Protein AF-A0A354GV92-F1 (afdb_monomer_lite)

Secondary structure (DSSP, 8-state):
-HHHHHHHHHHHHHHHHHHHHHHHHHHHHSPPP--EEEEEEES--TTEEEEEEEEEETTEEEEPPEE-SSSTT-----SSSTT-EE-TTS-S-EEEEEE----SEEEEEEEETTS-EEEEEEEGGGS--BS-BTTTB--EEEEEGGGS-EEEPPHHHHHHTTGGG-PPPP-

Structure (mmCIF, N/CA/C/O backbone):
data_AF-A0A354GV92-F1
#
_entry.id   AF-A0A354GV92-F1
#
loop_
_atom_site.group_PDB
_atom_site.id
_atom_site.type_symbol
_atom_site.label_atom_id
_atom_site.label_alt_id
_atom_site.label_comp_id
_atom_site.label_asym_id
_atom_site.label_entity_id
_atom_site.label_seq_id
_atom_site.pdbx_PDB_ins_code
_atom_site.Cartn_x
_atom_site.Cartn_y
_atom_site.Cartn_z
_atom_site.occupancy
_atom_site.B_iso_or_equiv
_atom_site.auth_seq_id
_atom_site.auth_comp_id
_atom_site.auth_asym_id
_atom_site.auth_atom_id
_atom_site.pdbx_PDB_model_num
ATOM 1 N N . MET A 1 1 ? 36.554 -2.251 -53.324 1.00 79.31 1 MET A N 1
ATOM 2 C CA . MET A 1 1 ? 35.176 -2.609 -52.913 1.00 79.31 1 MET A CA 1
ATOM 3 C C . MET A 1 1 ? 35.117 -3.297 -51.542 1.00 79.31 1 MET A C 1
ATOM 5 O O . MET A 1 1 ? 34.515 -2.740 -50.638 1.00 79.31 1 MET A O 1
ATOM 9 N N . TRP A 1 2 ? 35.814 -4.419 -51.315 1.00 85.06 2 TRP A N 1
ATOM 10 C CA . TRP A 1 2 ? 35.787 -5.162 -50.033 1.00 85.06 2 TRP A CA 1
ATOM 11 C C . TRP A 1 2 ? 36.202 -4.375 -48.774 1.00 85.06 2 TRP A C 1
ATOM 13 O O . TRP A 1 2 ? 35.632 -4.577 -47.706 1.00 85.06 2 TRP A O 1
ATOM 23 N N . ARG A 1 3 ? 37.178 -3.463 -48.880 1.00 88.50 3 ARG A N 1
ATOM 24 C CA . ARG A 1 3 ? 37.611 -2.627 -47.743 1.00 88.50 3 ARG A CA 1
ATOM 25 C C . ARG A 1 3 ? 36.526 -1.646 -47.287 1.00 88.50 3 ARG A C 1
ATOM 27 O O . ARG A 1 3 ? 36.342 -1.473 -46.091 1.00 88.50 3 ARG A O 1
ATOM 34 N N . LEU A 1 4 ? 35.782 -1.065 -48.230 1.00 90.19 4 LEU A N 1
ATOM 35 C CA . LEU A 1 4 ? 34.686 -0.138 -47.930 1.00 90.19 4 LEU A CA 1
ATOM 36 C C . LEU A 1 4 ? 33.513 -0.861 -47.260 1.00 90.19 4 LEU A C 1
ATOM 38 O O . LEU A 1 4 ? 32.967 -0.349 -46.291 1.00 90.19 4 LEU A O 1
ATOM 42 N N . LEU A 1 5 ? 33.196 -2.082 -47.711 1.00 91.19 5 LEU A N 1
ATOM 43 C CA . LEU A 1 5 ? 32.159 -2.910 -47.092 1.00 91.19 5 LEU A CA 1
ATOM 44 C C . LEU A 1 5 ? 32.493 -3.223 -45.623 1.00 91.19 5 LEU A C 1
ATOM 46 O O . LEU A 1 5 ? 31.653 -3.039 -44.753 1.00 91.19 5 LEU A O 1
ATOM 50 N N . ARG A 1 6 ? 33.743 -3.618 -45.330 1.00 92.69 6 ARG A N 1
ATOM 51 C CA . ARG A 1 6 ? 34.189 -3.908 -43.954 1.00 92.69 6 ARG A CA 1
ATOM 52 C C . ARG A 1 6 ? 34.136 -2.681 -43.046 1.00 92.69 6 ARG A C 1
ATOM 54 O O . ARG A 1 6 ? 33.693 -2.802 -41.909 1.00 92.69 6 ARG A O 1
ATOM 61 N N . ILE A 1 7 ? 34.571 -1.519 -43.539 1.00 93.62 7 ILE A N 1
ATOM 62 C CA . ILE A 1 7 ? 34.513 -0.268 -42.769 1.00 93.62 7 ILE A CA 1
ATOM 63 C C . ILE A 1 7 ? 33.056 0.084 -42.456 1.00 93.62 7 ILE A C 1
ATOM 65 O O . ILE A 1 7 ? 32.744 0.352 -41.300 1.00 93.62 7 ILE A O 1
ATOM 69 N N . ALA A 1 8 ? 32.160 0.005 -43.444 1.00 93.06 8 ALA A N 1
ATOM 70 C CA . ALA A 1 8 ? 30.738 0.257 -43.233 1.00 93.06 8 ALA A CA 1
ATOM 71 C C . ALA A 1 8 ? 30.143 -0.689 -42.177 1.00 93.06 8 ALA A C 1
ATOM 73 O O . ALA A 1 8 ? 29.507 -0.222 -41.239 1.00 93.06 8 ALA A O 1
ATOM 74 N N . THR A 1 9 ? 30.423 -1.996 -42.256 1.00 95.00 9 THR A N 1
ATOM 75 C CA . THR A 1 9 ? 29.947 -2.973 -41.262 1.00 95.00 9 THR A CA 1
ATOM 76 C C . THR A 1 9 ? 30.448 -2.662 -39.852 1.00 95.00 9 THR A C 1
ATOM 78 O O . THR A 1 9 ? 29.660 -2.694 -38.910 1.00 95.00 9 THR A O 1
ATOM 81 N N . ILE A 1 10 ? 31.736 -2.337 -39.689 1.00 95.94 10 ILE A N 1
ATOM 82 C CA . ILE A 1 10 ? 32.309 -2.003 -38.376 1.00 95.94 10 ILE A CA 1
ATOM 83 C C . ILE A 1 10 ? 31.640 -0.751 -37.802 1.00 95.94 10 ILE A C 1
ATOM 85 O O . ILE A 1 10 ? 31.245 -0.753 -36.639 1.00 95.94 10 ILE A O 1
ATOM 89 N N . VAL A 1 11 ? 31.464 0.295 -38.614 1.00 95.38 11 VAL A N 1
ATOM 90 C CA . VAL A 1 11 ? 30.805 1.537 -38.186 1.00 95.38 11 VAL A CA 1
ATOM 91 C C . VAL A 1 11 ? 29.355 1.275 -37.772 1.00 95.38 11 VAL A C 1
ATOM 93 O O . VAL A 1 11 ? 28.930 1.757 -36.724 1.00 95.38 11 VAL A O 1
ATOM 96 N N . THR A 1 12 ? 28.609 0.465 -38.528 1.00 96.44 12 THR A N 1
ATOM 97 C CA . THR A 1 12 ? 27.234 0.089 -38.165 1.00 96.44 12 THR A CA 1
ATOM 98 C C . THR A 1 12 ? 27.182 -0.686 -36.848 1.00 96.44 12 THR A C 1
ATOM 100 O O . THR A 1 12 ? 26.364 -0.362 -35.990 1.00 96.44 12 THR A O 1
ATOM 103 N N . LEU A 1 13 ? 28.061 -1.674 -36.651 1.00 97.62 13 LEU A N 1
ATOM 104 C CA . LEU A 1 13 ? 28.104 -2.457 -35.412 1.00 97.62 13 LEU A CA 1
ATOM 105 C C . LEU A 1 13 ? 28.474 -1.596 -34.198 1.00 97.62 13 LEU A C 1
ATOM 107 O O . LEU A 1 13 ? 27.852 -1.735 -33.148 1.00 97.62 13 LEU A O 1
ATOM 111 N N . LEU A 1 14 ? 29.434 -0.676 -34.345 1.00 97.44 14 LEU A N 1
ATOM 112 C CA . LEU A 1 14 ? 29.793 0.276 -33.291 1.00 97.44 14 LEU A CA 1
ATOM 113 C C . LEU A 1 14 ? 28.632 1.219 -32.959 1.00 97.44 14 LEU A C 1
ATOM 115 O O . LEU A 1 14 ? 28.366 1.461 -31.784 1.00 97.44 14 LEU A O 1
ATOM 119 N N . GLY A 1 15 ? 27.909 1.706 -33.972 1.00 97.19 15 GLY A N 1
ATOM 120 C CA . GLY A 1 15 ? 26.716 2.531 -33.775 1.00 97.19 15 GLY A CA 1
ATOM 121 C C . GLY A 1 15 ? 25.606 1.793 -33.021 1.00 97.19 15 GLY A C 1
ATOM 122 O O . GLY A 1 15 ? 25.034 2.341 -32.081 1.00 97.19 15 GLY A O 1
ATOM 123 N N . LEU A 1 16 ? 25.346 0.530 -33.375 1.00 97.25 16 LEU A N 1
ATOM 124 C CA . LEU A 1 16 ? 24.375 -0.315 -32.674 1.00 97.25 16 LEU A CA 1
ATOM 125 C C . LEU A 1 16 ? 24.797 -0.597 -31.228 1.00 97.25 16 LEU A C 1
ATOM 127 O O . LEU A 1 16 ? 23.973 -0.492 -30.323 1.00 97.25 16 LEU A O 1
ATOM 131 N N . ALA A 1 17 ? 26.074 -0.912 -30.999 1.00 97.19 17 ALA A N 1
ATOM 132 C CA . ALA A 1 17 ? 26.604 -1.156 -29.661 1.00 97.19 17 ALA A CA 1
ATOM 133 C C . ALA A 1 17 ? 26.513 0.097 -28.775 1.00 97.19 17 ALA A C 1
ATOM 135 O O . ALA A 1 17 ? 26.066 0.007 -27.633 1.00 97.19 17 ALA A O 1
ATOM 136 N N . ALA A 1 18 ? 26.868 1.270 -29.309 1.00 96.69 18 ALA A N 1
ATOM 137 C CA . ALA A 1 18 ? 26.731 2.541 -28.603 1.00 96.69 18 ALA A CA 1
ATOM 138 C C . ALA A 1 18 ? 25.259 2.862 -28.293 1.00 96.69 18 ALA A C 1
ATOM 140 O O . ALA A 1 18 ? 24.938 3.225 -27.164 1.00 96.69 18 ALA A O 1
ATOM 141 N N . GLY A 1 19 ? 24.353 2.662 -29.258 1.00 96.50 19 GLY A N 1
ATOM 142 C CA . GLY A 1 19 ? 22.914 2.843 -29.052 1.00 96.50 19 GLY A CA 1
ATOM 143 C C . GLY A 1 19 ? 22.350 1.922 -27.965 1.00 96.50 19 GLY A C 1
ATOM 144 O O . GLY A 1 19 ? 21.624 2.380 -27.084 1.00 96.50 19 GLY A O 1
ATOM 145 N N . ALA A 1 20 ? 22.735 0.644 -27.973 1.00 95.94 20 ALA A N 1
ATOM 146 C CA . ALA A 1 20 ? 22.332 -0.318 -26.950 1.00 95.94 20 ALA A CA 1
ATOM 147 C C . ALA A 1 20 ? 22.890 0.038 -25.563 1.00 95.94 20 ALA A C 1
ATOM 149 O O . ALA A 1 20 ? 22.165 -0.049 -24.574 1.00 95.94 20 ALA A O 1
ATOM 150 N N . ALA A 1 21 ? 24.149 0.481 -25.481 1.00 95.19 21 ALA A N 1
ATOM 151 C CA . ALA A 1 21 ? 24.761 0.914 -24.227 1.00 95.19 21 ALA A CA 1
ATOM 152 C C . ALA A 1 21 ? 24.062 2.150 -23.639 1.00 95.19 21 ALA A C 1
ATOM 154 O O . ALA A 1 21 ? 23.797 2.179 -22.440 1.00 95.19 21 ALA A O 1
ATOM 155 N N . VAL A 1 22 ? 23.704 3.137 -24.471 1.00 94.56 22 VAL A N 1
ATOM 156 C CA . VAL A 1 22 ? 22.926 4.311 -24.039 1.00 94.56 22 VAL A CA 1
ATOM 157 C C . VAL A 1 22 ? 21.538 3.896 -23.558 1.00 94.56 22 VAL A C 1
ATOM 159 O O . VAL A 1 22 ? 21.100 4.362 -22.512 1.00 94.56 22 VAL A O 1
ATOM 162 N N . LEU A 1 23 ? 20.857 2.994 -24.269 1.00 88.69 23 LEU A N 1
ATOM 163 C CA . LEU A 1 23 ? 19.546 2.499 -23.849 1.00 88.69 23 LEU A CA 1
ATOM 164 C C . LEU A 1 23 ? 19.622 1.764 -22.503 1.00 88.69 23 LEU A C 1
ATOM 166 O O . LEU A 1 23 ? 18.824 2.043 -21.615 1.00 88.69 23 LEU A O 1
ATOM 170 N N . LEU A 1 24 ? 20.596 0.866 -22.329 1.00 88.12 24 LEU A N 1
ATOM 171 C CA . LEU A 1 24 ? 20.830 0.166 -21.062 1.00 88.12 24 LEU A CA 1
ATOM 172 C C . LEU A 1 24 ? 21.168 1.138 -19.932 1.00 88.12 24 LEU A C 1
ATOM 174 O O . LEU A 1 24 ? 20.644 0.992 -18.832 1.00 88.12 24 LEU A O 1
ATOM 178 N N . PHE A 1 25 ? 22.003 2.143 -20.208 1.00 86.44 25 PHE A N 1
ATOM 179 C CA . PHE A 1 25 ? 22.309 3.203 -19.255 1.00 86.44 25 PHE A CA 1
ATOM 180 C C . PHE A 1 25 ? 21.040 3.950 -18.850 1.00 86.44 25 PHE A C 1
ATOM 182 O O . PHE A 1 25 ? 20.776 4.047 -17.663 1.00 86.44 25 PHE A O 1
ATOM 189 N N . LEU A 1 26 ? 20.204 4.385 -19.798 1.00 80.38 26 LEU A N 1
ATOM 190 C CA . LEU A 1 26 ? 18.933 5.048 -19.493 1.00 80.38 26 LEU A CA 1
ATOM 191 C C . LEU A 1 26 ? 18.003 4.154 -18.665 1.00 80.38 26 LEU A C 1
ATOM 193 O O . LEU A 1 26 ? 17.456 4.621 -17.675 1.00 80.38 26 LEU A O 1
ATOM 197 N N . VAL A 1 27 ? 17.878 2.867 -19.000 1.00 81.06 27 VAL A N 1
ATOM 198 C CA . VAL A 1 27 ? 17.079 1.903 -18.220 1.00 81.06 27 VAL A CA 1
ATOM 199 C C . VAL A 1 27 ? 17.636 1.706 -16.803 1.00 81.06 27 VAL A C 1
ATOM 201 O O . VAL A 1 27 ? 16.863 1.497 -15.873 1.00 81.06 27 VAL A O 1
ATOM 204 N N . TYR A 1 28 ? 18.958 1.774 -16.627 1.00 77.06 28 TYR A N 1
ATOM 205 C CA . TYR A 1 28 ? 19.620 1.574 -15.337 1.00 77.06 28 TYR A CA 1
ATOM 206 C C . TYR A 1 28 ? 19.670 2.846 -14.474 1.00 77.06 28 TYR A C 1
ATOM 208 O O . TYR A 1 28 ? 19.570 2.766 -13.253 1.00 77.06 28 TYR A O 1
ATOM 216 N N . THR A 1 29 ? 19.848 4.020 -15.087 1.00 73.31 29 THR A N 1
ATOM 217 C CA . THR A 1 29 ? 20.046 5.295 -14.382 1.00 73.31 29 THR A CA 1
ATOM 218 C C . THR A 1 29 ? 18.811 6.165 -14.295 1.00 73.31 29 THR A C 1
ATOM 220 O O . THR A 1 29 ? 18.788 7.049 -13.443 1.00 73.31 29 THR A O 1
ATOM 223 N N . CYS A 1 30 ? 17.797 5.971 -15.145 1.00 61.97 30 CYS A N 1
ATOM 224 C CA . CYS A 1 30 ? 16.500 6.558 -14.850 1.00 61.97 30 CYS A CA 1
ATOM 225 C C . CYS A 1 30 ? 15.998 5.853 -13.589 1.00 61.97 30 CYS A C 1
ATOM 227 O O . CYS A 1 30 ? 15.751 4.646 -13.656 1.00 61.97 30 CYS A O 1
ATOM 229 N N . PRO A 1 31 ? 15.881 6.550 -12.439 1.00 57.78 31 PRO A N 1
ATOM 230 C CA . PRO A 1 31 ? 15.230 5.955 -11.289 1.00 57.78 31 PRO A CA 1
ATOM 231 C C . PRO A 1 31 ? 13.858 5.536 -11.790 1.00 57.78 31 PRO A C 1
ATOM 233 O O . PRO A 1 31 ? 13.103 6.389 -12.262 1.00 57.78 31 PRO A O 1
ATOM 236 N N . TYR A 1 32 ? 13.579 4.229 -11.783 1.00 56.78 32 TYR A N 1
ATOM 237 C CA . TYR A 1 32 ? 12.232 3.752 -12.050 1.00 56.78 32 TYR A CA 1
ATOM 238 C C . TYR A 1 32 ? 11.339 4.585 -11.130 1.00 56.78 32 TYR A C 1
ATOM 240 O O . TYR A 1 32 ? 11.571 4.558 -9.913 1.00 56.78 32 TYR A O 1
ATOM 248 N N . PRO A 1 33 ? 10.427 5.416 -11.676 1.00 55.91 33 PRO A N 1
ATOM 249 C CA . PRO A 1 33 ? 9.520 6.161 -10.825 1.00 55.91 33 PRO A CA 1
ATOM 250 C C . PRO A 1 33 ? 8.871 5.149 -9.876 1.00 55.91 33 PRO A C 1
ATOM 252 O O . PRO A 1 33 ? 8.689 3.997 -10.293 1.00 55.91 33 PRO A O 1
ATOM 255 N N . PRO A 1 34 ? 8.603 5.532 -8.609 1.00 60.59 34 PRO A N 1
ATOM 256 C CA . PRO A 1 34 ? 7.980 4.634 -7.648 1.00 60.59 34 PRO A CA 1
ATOM 257 C C . PRO A 1 34 ? 6.854 3.899 -8.355 1.00 60.59 34 PRO A C 1
ATOM 259 O O . PRO A 1 34 ? 6.059 4.530 -9.042 1.00 60.59 34 PRO A O 1
ATOM 262 N N . ASP A 1 35 ? 6.865 2.575 -8.288 1.00 78.69 35 ASP A N 1
ATOM 263 C CA . ASP A 1 35 ? 5.989 1.750 -9.103 1.00 78.69 35 ASP A CA 1
ATOM 264 C C . ASP A 1 35 ? 4.534 2.104 -8.766 1.00 78.69 35 ASP A C 1
ATOM 266 O O . ASP A 1 35 ? 4.042 1.786 -7.687 1.00 78.69 35 ASP A O 1
ATOM 270 N N . HIS A 1 36 ? 3.889 2.904 -9.618 1.00 86.25 36 HIS A N 1
ATOM 271 C CA . HIS A 1 36 ? 2.599 3.497 -9.292 1.00 86.25 36 HIS A CA 1
ATOM 272 C C . HIS A 1 36 ? 1.513 2.470 -9.565 1.00 86.25 36 HIS A C 1
ATOM 274 O O . HIS A 1 36 ? 1.082 2.279 -10.703 1.00 86.25 36 HIS A O 1
ATOM 280 N N . VAL A 1 37 ? 1.070 1.803 -8.509 1.00 89.25 37 VAL A N 1
ATOM 281 C CA . VAL A 1 37 ? 0.062 0.753 -8.607 1.00 89.25 37 VAL A CA 1
ATOM 282 C C . VAL A 1 37 ? -1.307 1.343 -8.320 1.00 89.25 37 VAL A C 1
ATOM 284 O O . VAL A 1 37 ? -1.508 2.009 -7.305 1.00 89.25 37 VAL A O 1
ATOM 287 N N . CYS A 1 38 ? -2.255 1.101 -9.224 1.00 88.69 38 CYS A N 1
ATOM 288 C CA . CYS A 1 38 ? -3.656 1.419 -8.994 1.00 88.69 38 CYS A CA 1
ATOM 289 C C . CYS A 1 38 ? -4.218 0.437 -7.967 1.00 88.69 38 CYS A C 1
ATOM 291 O O . CYS A 1 38 ? -4.168 -0.776 -8.160 1.00 88.69 38 CYS A O 1
ATOM 293 N N . PHE A 1 39 ? -4.754 0.947 -6.872 1.00 88.94 39 PHE A N 1
ATOM 294 C CA . PHE A 1 39 ? -5.336 0.142 -5.817 1.00 88.94 39 PHE A CA 1
ATOM 295 C C . PHE A 1 39 ? -6.841 0.347 -5.800 1.00 88.94 39 PHE A C 1
ATOM 297 O O . PHE A 1 39 ? -7.300 1.484 -5.774 1.00 88.94 39 PHE A O 1
ATOM 304 N N . VAL A 1 40 ? -7.602 -0.744 -5.817 1.00 90.56 40 VAL A N 1
ATOM 305 C CA . VAL A 1 40 ? -9.064 -0.734 -5.754 1.00 90.56 40 VAL A CA 1
ATOM 306 C C . VAL A 1 40 ? -9.485 -1.493 -4.505 1.00 90.56 40 VAL A C 1
ATOM 308 O O . VAL A 1 40 ? -9.284 -2.704 -4.414 1.00 90.56 40 VAL A O 1
ATOM 311 N N . ILE A 1 41 ? -10.064 -0.779 -3.542 1.00 90.88 41 ILE A N 1
ATOM 312 C CA . ILE A 1 41 ? -10.551 -1.353 -2.283 1.00 90.88 41 ILE A CA 1
ATOM 313 C C . ILE A 1 41 ? -12.072 -1.434 -2.338 1.00 90.88 41 ILE A C 1
ATOM 315 O O . ILE A 1 41 ? -12.743 -0.455 -2.660 1.00 90.88 41 ILE A O 1
ATOM 319 N N . THR A 1 42 ? -12.609 -2.605 -2.020 1.00 91.00 42 THR A N 1
ATOM 320 C CA . THR A 1 42 ? -14.047 -2.888 -1.984 1.00 91.00 42 THR A CA 1
ATOM 321 C C . THR A 1 42 ? -14.464 -3.367 -0.598 1.00 91.00 42 THR A C 1
ATOM 323 O O . THR A 1 42 ? -13.635 -3.876 0.163 1.00 91.00 42 THR A O 1
ATOM 326 N N . ASN A 1 43 ? -15.750 -3.191 -0.274 1.00 91.69 43 ASN A N 1
ATOM 327 C CA . ASN A 1 43 ? -16.348 -3.582 1.008 1.00 91.69 43 ASN A CA 1
ATOM 328 C C . ASN A 1 43 ? -15.627 -2.979 2.227 1.00 91.69 43 ASN A C 1
ATOM 330 O O . ASN A 1 43 ? -15.379 -3.655 3.223 1.00 91.69 43 ASN A O 1
ATOM 334 N N . VAL A 1 44 ? -15.258 -1.701 2.121 1.00 90.81 44 VAL A N 1
ATOM 335 C CA . VAL A 1 44 ? -14.734 -0.919 3.246 1.00 90.81 44 VAL A CA 1
ATOM 336 C C . VAL A 1 44 ? -15.833 -0.766 4.308 1.00 90.81 44 VAL A C 1
ATOM 338 O O . VAL A 1 44 ? -16.971 -0.520 3.912 1.00 90.81 44 VAL A O 1
ATOM 341 N N . PRO A 1 45 ? -15.528 -0.891 5.618 1.00 91.75 45 PRO A N 1
ATOM 342 C CA . PRO A 1 45 ? -16.518 -0.688 6.677 1.00 91.75 45 PRO A CA 1
ATOM 343 C C . PRO A 1 45 ? -17.265 0.646 6.546 1.00 91.75 45 PRO A C 1
ATOM 345 O O . PRO A 1 45 ? -16.648 1.672 6.263 1.00 91.75 45 PRO A O 1
ATOM 348 N N . ASP A 1 46 ? -18.577 0.641 6.793 1.00 89.81 46 ASP A N 1
ATOM 349 C CA . ASP A 1 46 ? -19.444 1.818 6.602 1.00 89.81 46 ASP A CA 1
ATOM 350 C C . ASP A 1 46 ? -19.080 3.001 7.518 1.00 89.81 46 ASP A C 1
ATOM 352 O O . ASP A 1 46 ? -19.378 4.157 7.217 1.00 89.81 46 ASP A O 1
ATOM 356 N N . ASP A 1 47 ? -18.422 2.732 8.646 1.00 90.31 47 ASP A N 1
ATOM 357 C CA . ASP A 1 47 ? -17.950 3.743 9.588 1.00 90.31 47 ASP A CA 1
ATOM 358 C C . ASP A 1 47 ? -16.531 4.252 9.277 1.00 90.31 47 ASP A C 1
ATOM 360 O O . ASP A 1 47 ? -16.009 5.097 10.010 1.00 90.31 47 ASP A O 1
ATOM 364 N N . ALA A 1 48 ? -15.895 3.775 8.203 1.00 89.31 48 ALA A N 1
ATOM 365 C CA . ALA A 1 48 ? -14.555 4.183 7.809 1.00 89.31 48 ALA A CA 1
ATOM 366 C C . ALA A 1 48 ? -14.503 5.655 7.374 1.00 89.31 48 ALA A C 1
ATOM 368 O O . ALA A 1 48 ? -15.223 6.107 6.483 1.00 89.31 48 ALA A O 1
ATOM 369 N N . ARG A 1 49 ? -13.575 6.408 7.965 1.00 85.56 49 ARG A N 1
ATOM 370 C CA . ARG A 1 49 ? -13.272 7.800 7.603 1.00 85.56 49 ARG A CA 1
ATOM 371 C C . ARG A 1 49 ? -11.983 7.923 6.812 1.00 85.56 49 ARG A C 1
ATOM 373 O O . ARG A 1 49 ? -11.941 8.628 5.809 1.00 85.56 49 ARG A O 1
ATOM 380 N N . PHE A 1 50 ? -10.944 7.215 7.244 1.00 86.62 50 PHE A N 1
ATOM 381 C CA . PHE A 1 50 ? -9.621 7.292 6.631 1.00 86.62 50 PHE A CA 1
ATOM 382 C C . PHE A 1 50 ? -9.109 5.910 6.259 1.00 86.62 50 PHE A C 1
ATOM 384 O O . PHE A 1 50 ? -9.283 4.962 7.023 1.00 86.62 50 PHE A O 1
ATOM 391 N N . LEU A 1 51 ? -8.428 5.828 5.118 1.00 88.94 51 LEU A N 1
ATOM 392 C CA . LEU A 1 51 ? -7.747 4.630 4.631 1.00 88.94 51 LEU A CA 1
ATOM 393 C C . LEU A 1 51 ? -6.263 4.919 4.415 1.00 88.94 51 LEU A C 1
ATOM 395 O O . LEU A 1 51 ? -5.918 5.928 3.806 1.00 88.94 51 LEU A O 1
ATOM 399 N N . CYS A 1 52 ? -5.390 4.023 4.864 1.00 91.75 52 CYS A N 1
ATOM 400 C CA . CYS A 1 52 ? -3.950 4.059 4.623 1.00 91.75 52 CYS A CA 1
ATOM 401 C C . CYS A 1 52 ? -3.474 2.670 4.182 1.00 91.75 52 CYS A C 1
ATOM 403 O O . CYS A 1 52 ? -3.885 1.666 4.762 1.00 91.75 52 CYS A O 1
ATOM 405 N N . LEU A 1 53 ? -2.619 2.599 3.160 1.00 93.44 53 LEU A N 1
ATOM 406 C CA . LEU A 1 53 ? -1.977 1.343 2.770 1.00 93.44 53 LEU A CA 1
ATOM 407 C C . LEU A 1 53 ? -0.646 1.211 3.489 1.00 93.44 53 LEU A C 1
ATOM 409 O O . LEU A 1 53 ? 0.109 2.174 3.583 1.00 93.44 53 LEU A O 1
ATOM 413 N N . LEU A 1 54 ? -0.360 0.011 3.973 1.00 95.81 54 LEU A N 1
ATOM 414 C CA . LEU A 1 54 ? 0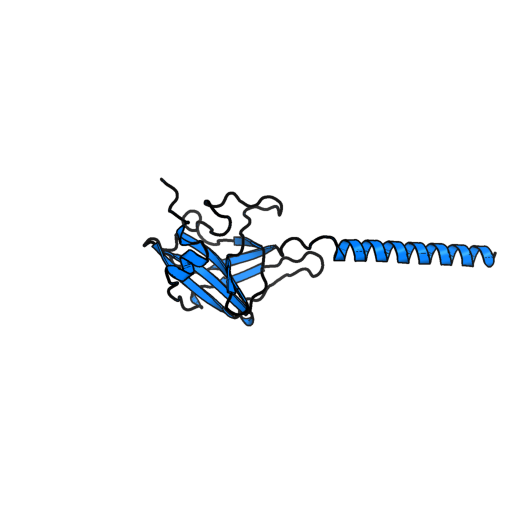.853 -0.323 4.696 1.00 95.81 54 LEU A CA 1
ATOM 415 C C . LEU A 1 54 ? 1.599 -1.439 3.960 1.00 95.81 54 LEU A C 1
ATOM 417 O O . LEU A 1 54 ? 0.992 -2.434 3.560 1.00 95.81 54 LEU A O 1
ATOM 421 N N . SER A 1 55 ? 2.915 -1.311 3.832 1.00 96.69 55 SER A N 1
ATOM 422 C CA . SER A 1 55 ? 3.821 -2.441 3.612 1.00 96.69 55 SER A CA 1
ATOM 423 C C . SER A 1 55 ? 4.385 -2.881 4.958 1.00 96.69 55 SER A C 1
ATOM 425 O O . SER A 1 55 ? 4.650 -2.057 5.831 1.00 96.69 55 SER A O 1
ATOM 427 N N . ASP A 1 56 ? 4.582 -4.181 5.142 1.00 97.44 56 ASP A N 1
ATOM 428 C CA . ASP A 1 56 ? 5.407 -4.711 6.224 1.00 97.44 56 ASP A CA 1
ATOM 429 C C . ASP A 1 56 ? 6.471 -5.620 5.613 1.00 97.44 56 ASP A C 1
ATOM 431 O O . ASP A 1 56 ? 6.150 -6.607 4.946 1.00 97.44 56 ASP A O 1
ATOM 435 N N . SER A 1 57 ? 7.737 -5.260 5.811 1.00 97.06 57 SER A N 1
ATOM 436 C CA . SER A 1 57 ? 8.882 -6.079 5.427 1.00 97.06 57 SER A CA 1
ATOM 437 C C . SER A 1 57 ? 9.736 -6.343 6.656 1.00 97.06 57 SER A C 1
ATOM 439 O O . SER A 1 57 ? 10.238 -5.410 7.288 1.00 97.06 57 SER A O 1
ATOM 441 N N . GLN A 1 58 ? 9.894 -7.618 7.009 1.00 96.12 58 GLN A N 1
ATOM 442 C CA . GLN A 1 58 ? 10.695 -8.068 8.149 1.00 96.12 58 GLN A CA 1
ATOM 443 C C . GLN A 1 58 ? 10.288 -7.400 9.479 1.00 96.12 58 GLN A C 1
ATOM 445 O O . GLN A 1 58 ? 11.135 -7.069 10.310 1.00 96.12 58 GLN A O 1
ATOM 450 N N . GLY A 1 59 ? 8.986 -7.159 9.673 1.00 95.44 59 GLY A N 1
ATOM 451 C CA . GLY A 1 59 ? 8.430 -6.513 10.865 1.00 95.44 59 GLY A CA 1
ATOM 452 C C . GLY A 1 59 ? 8.544 -4.986 10.869 1.00 95.44 59 GLY A C 1
ATOM 453 O O . GLY A 1 59 ? 8.198 -4.347 11.864 1.00 95.44 59 GLY A O 1
ATOM 454 N N . ARG A 1 60 ? 9.045 -4.375 9.788 1.00 95.56 60 ARG A N 1
ATOM 455 C CA . ARG A 1 60 ? 9.093 -2.920 9.619 1.00 95.56 60 ARG A CA 1
ATOM 456 C C . ARG A 1 60 ? 7.905 -2.471 8.785 1.00 95.56 60 ARG A C 1
ATOM 458 O O . ARG A 1 60 ? 7.923 -2.572 7.560 1.00 95.56 60 ARG A O 1
ATOM 465 N N . MET A 1 61 ? 6.908 -1.920 9.469 1.00 95.44 61 MET A N 1
ATOM 466 C CA . MET A 1 61 ? 5.728 -1.345 8.834 1.00 95.44 61 MET A CA 1
ATOM 467 C C . MET A 1 61 ? 6.023 0.050 8.273 1.00 95.44 61 MET A C 1
ATOM 469 O O . MET A 1 61 ? 6.646 0.875 8.948 1.00 95.44 61 MET A O 1
ATOM 473 N N . ARG A 1 62 ? 5.551 0.331 7.057 1.00 94.31 62 ARG A N 1
ATOM 474 C CA . ARG A 1 62 ? 5.667 1.640 6.404 1.00 94.31 62 ARG A CA 1
ATOM 475 C C . ARG A 1 62 ? 4.358 2.021 5.716 1.00 94.31 62 ARG A C 1
ATOM 477 O O . ARG A 1 62 ? 3.767 1.177 5.045 1.00 94.31 62 ARG A O 1
ATOM 484 N N . PRO A 1 63 ? 3.893 3.272 5.859 1.00 93.31 63 PRO A N 1
ATOM 485 C CA . PRO A 1 63 ? 2.757 3.753 5.094 1.00 93.31 63 PRO A CA 1
ATOM 486 C C . PRO A 1 63 ? 3.163 4.030 3.642 1.00 93.31 63 PRO A C 1
ATOM 488 O O . PRO A 1 63 ? 4.182 4.669 3.385 1.00 93.31 63 PRO A O 1
ATOM 491 N N . MET A 1 64 ? 2.348 3.580 2.693 1.00 90.88 64 MET A N 1
ATOM 492 C CA . MET A 1 64 ? 2.545 3.841 1.270 1.00 90.88 64 MET A CA 1
ATOM 493 C C . MET A 1 64 ? 1.940 5.185 0.878 1.00 90.88 64 MET A C 1
ATOM 495 O O . MET A 1 64 ? 0.842 5.556 1.304 1.00 90.88 64 MET A O 1
ATOM 499 N N . GLN A 1 65 ? 2.664 5.922 0.042 1.00 86.31 65 GLN A N 1
ATOM 500 C CA . GLN A 1 65 ? 2.257 7.244 -0.412 1.00 86.31 65 GLN A CA 1
ATOM 501 C C . GLN A 1 65 ? 1.186 7.158 -1.507 1.00 86.31 65 GLN A C 1
ATOM 503 O O . GLN A 1 65 ? 1.383 6.467 -2.505 1.00 86.31 65 GLN A O 1
ATOM 508 N N . TRP A 1 66 ? 0.100 7.920 -1.358 1.00 83.06 66 TRP A N 1
ATOM 509 C CA . TRP A 1 66 ? -0.973 8.035 -2.348 1.00 83.06 66 TRP A CA 1
ATOM 510 C C . TRP A 1 66 ? -0.743 9.184 -3.339 1.00 83.06 66 TRP A C 1
ATOM 512 O O . TRP A 1 66 ? -0.196 10.241 -3.012 1.00 83.06 66 TRP A O 1
ATOM 522 N N . TYR A 1 67 ? -1.255 8.994 -4.550 1.00 76.19 67 TYR A N 1
ATOM 523 C CA . TYR A 1 67 ? -1.295 9.954 -5.645 1.00 76.19 67 TYR A CA 1
ATOM 524 C C . TYR A 1 67 ? -2.740 10.026 -6.165 1.00 76.19 67 TYR A C 1
ATOM 526 O O . TYR A 1 67 ? -3.328 9.012 -6.543 1.00 76.19 67 TYR A O 1
ATOM 534 N N . VAL A 1 68 ? -3.326 11.228 -6.164 1.00 64.19 68 VAL A N 1
ATOM 535 C CA . VAL A 1 68 ? -4.683 11.499 -6.679 1.00 64.19 68 VAL A CA 1
ATOM 536 C C . VAL A 1 68 ? -4.557 12.256 -8.000 1.00 64.19 68 VAL A C 1
ATOM 538 O O . VAL A 1 68 ? -3.944 13.324 -8.037 1.00 64.19 68 VAL A O 1
ATOM 541 N N . GLY A 1 69 ? -5.153 11.715 -9.065 1.00 58.97 69 GLY A N 1
ATOM 542 C CA . GLY A 1 69 ? -5.224 12.330 -10.395 1.00 58.97 69 GLY A CA 1
ATOM 543 C C . GLY A 1 69 ? -4.769 11.410 -11.534 1.00 58.97 69 GLY A C 1
ATOM 544 O O . GLY A 1 69 ? -4.058 10.435 -11.314 1.00 58.97 69 GLY A O 1
ATOM 545 N N . GLU A 1 70 ? -5.167 11.750 -12.765 1.00 51.06 70 GLU A N 1
ATOM 546 C CA . GLU A 1 70 ? -4.854 11.012 -14.008 1.00 51.06 70 GLU A CA 1
ATOM 547 C C . GLU A 1 70 ? -3.390 11.140 -14.470 1.00 51.06 70 GLU A C 1
ATOM 549 O O . GLU A 1 70 ? -2.984 10.510 -15.444 1.00 51.06 70 GLU A O 1
ATOM 554 N N . MET A 1 71 ? -2.568 11.947 -13.792 1.00 47.91 71 MET A N 1
ATOM 555 C CA . MET A 1 71 ? -1.182 12.178 -14.192 1.00 47.91 71 MET A CA 1
ATOM 556 C C . MET A 1 71 ? -0.211 12.057 -13.020 1.00 47.91 71 MET A C 1
ATOM 558 O O . MET A 1 71 ? -0.257 12.825 -12.060 1.00 47.91 71 MET A O 1
ATOM 562 N N . LEU A 1 72 ? 0.721 11.123 -13.209 1.00 54.44 72 LEU A N 1
ATOM 563 C CA . LEU A 1 72 ? 1.928 10.726 -12.469 1.00 54.44 72 LEU A CA 1
ATOM 564 C C . LEU A 1 72 ? 2.873 11.853 -11.968 1.00 54.44 72 LEU A C 1
ATOM 566 O O . LEU A 1 72 ? 4.048 11.592 -11.740 1.00 54.44 72 LEU A O 1
ATOM 570 N N . GLN A 1 73 ? 2.445 13.112 -11.827 1.00 48.38 73 GLN A N 1
ATOM 571 C CA . GLN A 1 73 ? 3.374 14.239 -11.633 1.00 48.38 73 GLN A CA 1
ATOM 572 C C . GLN A 1 73 ? 3.092 15.169 -10.453 1.00 48.38 73 GLN A C 1
ATOM 574 O O . GLN A 1 73 ? 3.940 16.009 -10.154 1.00 48.38 73 GLN A O 1
ATOM 579 N N . LYS A 1 74 ? 1.962 15.057 -9.744 1.00 47.06 74 LYS A N 1
ATOM 580 C CA . LYS A 1 74 ? 1.747 15.872 -8.538 1.00 47.06 74 LYS A CA 1
ATOM 581 C C . LYS A 1 74 ? 1.299 15.002 -7.369 1.00 47.06 74 LYS A C 1
ATOM 583 O O . LYS A 1 74 ? 0.237 14.393 -7.472 1.00 47.06 74 LYS A O 1
ATOM 588 N N . PRO A 1 75 ? 2.071 14.939 -6.262 1.00 50.53 75 PRO A N 1
ATOM 589 C CA . PRO A 1 75 ? 1.560 14.353 -5.036 1.00 50.53 75 PRO A CA 1
ATOM 590 C C . PRO A 1 75 ? 0.292 15.119 -4.694 1.00 50.53 75 PRO A C 1
ATOM 592 O O . PRO A 1 75 ? 0.272 16.355 -4.676 1.00 50.53 75 PRO A O 1
ATOM 595 N N . ALA A 1 76 ? -0.794 14.385 -4.532 1.00 45.25 76 ALA A N 1
ATOM 596 C CA . ALA A 1 76 ? -2.052 15.019 -4.245 1.00 45.25 76 ALA A CA 1
ATOM 597 C C . ALA A 1 76 ? -1.948 15.775 -2.923 1.00 45.25 76 ALA A C 1
ATOM 599 O O . ALA A 1 76 ? -1.331 15.306 -1.964 1.00 45.25 76 ALA A O 1
ATOM 600 N N . LYS A 1 77 ? -2.570 16.954 -2.875 1.00 41.31 77 LYS A N 1
ATOM 601 C CA . LYS A 1 77 ? -2.877 17.636 -1.616 1.00 41.31 77 LYS A CA 1
ATOM 602 C C . LYS A 1 77 ? -4.010 16.868 -0.931 1.00 41.31 77 LYS A C 1
ATOM 604 O O . LYS A 1 77 ? -5.135 17.344 -0.853 1.00 41.31 77 LYS A O 1
ATOM 609 N N . VAL A 1 78 ? -3.719 15.635 -0.539 1.00 45.53 78 VAL A N 1
ATOM 610 C CA . VAL A 1 78 ? -4.545 14.842 0.369 1.00 45.53 78 VAL A CA 1
ATOM 611 C C . VAL A 1 78 ? -4.300 15.400 1.780 1.00 45.53 78 VAL A C 1
ATOM 613 O O . VAL A 1 78 ? -3.287 16.075 1.979 1.00 45.53 78 VAL A O 1
ATOM 616 N N . ALA A 1 79 ? -5.239 15.218 2.717 1.00 44.53 79 ALA A N 1
ATOM 617 C CA . ALA A 1 79 ? -5.176 15.641 4.132 1.00 44.53 79 ALA A CA 1
ATOM 618 C C . ALA A 1 79 ? -3.742 15.586 4.716 1.00 44.53 79 ALA A C 1
ATOM 620 O O . ALA A 1 79 ? -2.992 14.750 4.241 1.00 44.53 79 ALA A O 1
ATOM 621 N N . PRO A 1 80 ? -3.346 16.405 5.722 1.00 46.06 80 PRO A N 1
ATOM 622 C CA . PRO A 1 80 ? -2.005 17.007 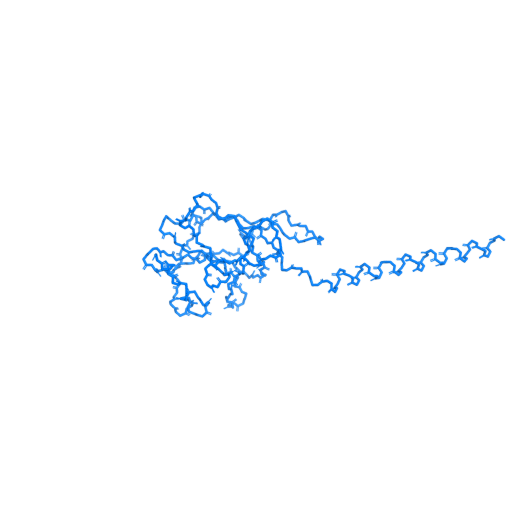5.919 1.00 46.06 80 PRO A CA 1
ATOM 623 C C . PRO A 1 80 ? -0.724 16.148 5.803 1.00 46.06 80 PRO A C 1
ATOM 625 O O . PRO A 1 80 ? 0.370 16.701 5.915 1.00 46.06 80 PRO A O 1
ATOM 628 N N . LYS A 1 81 ? -0.799 14.839 5.549 1.00 52.22 81 LYS A N 1
ATOM 629 C CA . LYS A 1 81 ? 0.299 13.972 5.118 1.00 52.22 81 LYS A CA 1
ATOM 630 C C . LYS A 1 81 ? -0.142 12.988 4.009 1.00 52.22 81 LYS A C 1
ATOM 632 O O . LYS A 1 81 ? -1.245 12.455 4.065 1.00 52.22 81 LYS A O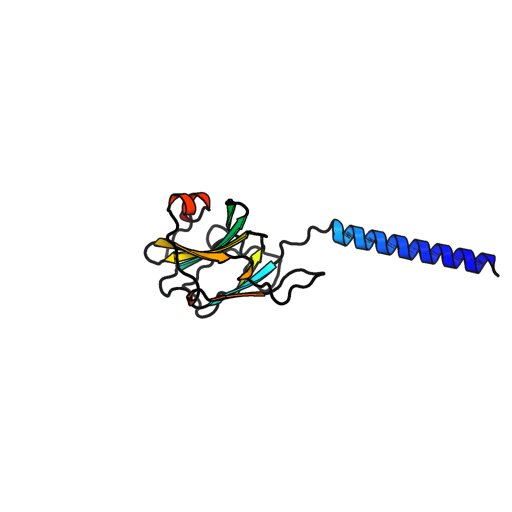 1
ATOM 637 N N . PRO A 1 82 ? 0.734 12.668 3.039 1.00 55.59 82 PRO A N 1
ATOM 638 C CA . PRO A 1 82 ? 0.404 12.049 1.744 1.00 55.59 82 PRO A CA 1
ATOM 639 C C . PRO A 1 82 ? 0.021 10.549 1.786 1.00 55.59 82 PRO A C 1
ATOM 641 O O . PRO A 1 82 ? 0.164 9.846 0.789 1.00 55.59 82 PRO A O 1
ATOM 644 N N . TYR A 1 83 ? -0.451 10.043 2.928 1.00 55.50 83 TYR A N 1
ATOM 645 C CA . TYR A 1 83 ? -0.611 8.610 3.211 1.00 55.50 83 TYR A CA 1
ATOM 646 C C . TYR A 1 83 ? -2.059 8.177 3.492 1.00 55.50 83 TYR A C 1
ATOM 648 O O . TYR A 1 83 ? -2.312 6.982 3.617 1.00 55.50 83 TYR A O 1
ATOM 656 N N . SER A 1 84 ? -3.010 9.113 3.601 1.00 53.81 84 SER A N 1
ATOM 657 C CA . SER A 1 84 ? -4.399 8.796 3.962 1.00 53.81 84 SER A CA 1
ATOM 658 C C . SER A 1 84 ? -5.417 9.314 2.955 1.00 53.81 84 SER A C 1
ATOM 660 O O . SER A 1 84 ? -5.409 10.505 2.660 1.00 53.81 84 SER A O 1
ATOM 662 N N . PHE A 1 85 ? -6.329 8.458 2.500 1.00 60.38 85 PHE A N 1
ATOM 663 C CA . PHE A 1 85 ? -7.462 8.817 1.646 1.00 60.38 85 PHE A CA 1
ATOM 664 C C . PHE A 1 85 ? -8.725 9.033 2.498 1.00 60.38 85 PHE A C 1
ATOM 666 O O . PHE A 1 85 ? -9.058 8.175 3.319 1.00 60.38 85 PHE A O 1
ATOM 673 N N . ASP A 1 86 ? -9.407 10.170 2.322 1.00 61.84 86 ASP A N 1
ATOM 674 C CA . ASP A 1 86 ? -10.714 10.441 2.943 1.00 61.84 86 ASP A CA 1
ATOM 675 C C . ASP A 1 86 ? -11.800 9.699 2.155 1.00 61.84 86 ASP A C 1
ATOM 677 O O . ASP A 1 86 ? -12.099 10.040 1.008 1.00 61.84 86 ASP A O 1
ATOM 681 N N . TYR A 1 87 ? -12.347 8.646 2.760 1.00 59.62 87 TYR A N 1
ATOM 682 C CA . TYR A 1 87 ? -13.335 7.770 2.130 1.00 59.62 87 TYR A CA 1
ATOM 683 C C . TYR A 1 87 ? -14.759 8.346 2.212 1.00 59.62 87 TYR A C 1
ATOM 685 O O . TYR A 1 87 ? -15.615 8.018 1.395 1.00 59.62 87 TYR A O 1
ATOM 693 N N . GLY A 1 88 ? -15.022 9.255 3.156 1.00 53.41 88 GLY A N 1
ATOM 694 C CA . GLY A 1 88 ? -16.375 9.655 3.547 1.00 53.41 88 GLY A CA 1
ATOM 695 C C . GLY A 1 88 ? -17.101 10.610 2.597 1.00 53.41 88 GLY A C 1
ATOM 696 O O . GLY A 1 88 ? -18.172 11.093 2.966 1.00 53.41 88 GLY A O 1
ATOM 697 N N . ARG A 1 89 ? -16.540 10.938 1.422 1.00 55.34 89 ARG A N 1
ATOM 698 C CA . ARG A 1 89 ? -17.108 11.966 0.529 1.00 55.34 89 ARG A CA 1
ATOM 699 C C . ARG A 1 89 ? -17.547 11.480 -0.857 1.00 55.34 89 ARG A C 1
ATOM 701 O O . ARG A 1 89 ? -18.336 12.188 -1.465 1.00 55.34 89 ARG A O 1
ATOM 708 N N . ASN A 1 90 ? -17.100 10.323 -1.359 1.00 48.38 90 ASN A N 1
ATOM 709 C CA . ASN A 1 90 ? -17.501 9.819 -2.685 1.00 48.38 90 ASN A CA 1
ATOM 710 C C . ASN A 1 90 ? -17.580 8.284 -2.687 1.00 48.38 90 ASN A C 1
ATOM 712 O O . ASN A 1 90 ? -16.564 7.600 -2.580 1.00 48.38 90 ASN A O 1
ATOM 716 N N . GLU A 1 91 ? -18.797 7.759 -2.794 1.00 48.78 91 GLU A N 1
ATOM 717 C CA . GLU A 1 91 ? -19.115 6.342 -2.642 1.00 48.78 91 GLU A CA 1
ATOM 718 C C . GLU A 1 91 ? -18.637 5.471 -3.827 1.00 48.78 91 GLU A C 1
ATOM 720 O O . GLU A 1 91 ? -18.736 5.847 -4.995 1.00 48.78 91 GLU A O 1
ATOM 725 N N . HIS A 1 92 ? -18.185 4.261 -3.471 1.00 47.06 92 HIS A N 1
ATOM 726 C CA . HIS A 1 92 ? -18.177 2.999 -4.237 1.00 47.06 92 HIS A CA 1
ATOM 727 C C . HIS A 1 92 ? -16.906 2.472 -4.913 1.00 47.06 92 HIS A C 1
ATOM 729 O O . HIS A 1 92 ? -16.887 1.292 -5.256 1.00 47.06 92 HIS A O 1
ATOM 735 N N . ALA A 1 93 ? -15.810 3.222 -4.988 1.00 51.41 93 ALA A N 1
ATOM 736 C CA . ALA A 1 93 ? -14.477 2.635 -5.167 1.00 51.41 93 ALA A CA 1
ATOM 737 C C . ALA A 1 93 ? -13.412 3.699 -4.911 1.00 51.41 93 ALA A C 1
ATOM 739 O O . ALA A 1 93 ? -13.263 4.636 -5.695 1.00 51.41 93 ALA A O 1
ATOM 740 N N . SER A 1 94 ? -12.623 3.543 -3.850 1.00 61.09 94 SER A N 1
ATOM 741 C CA . SER A 1 94 ? -11.397 4.320 -3.669 1.00 61.09 94 SER A CA 1
ATOM 742 C C . SER A 1 94 ? -10.316 3.744 -4.584 1.00 61.09 94 SER A C 1
ATOM 744 O O . SER A 1 94 ? -9.417 3.031 -4.147 1.00 61.09 94 SER A O 1
ATOM 746 N N . ALA A 1 95 ? -10.451 4.009 -5.886 1.00 69.81 95 ALA A N 1
ATOM 747 C CA . ALA A 1 95 ? -9.376 3.807 -6.842 1.00 69.81 95 ALA A CA 1
ATOM 748 C C . ALA A 1 95 ? -8.362 4.944 -6.677 1.00 69.81 95 ALA A C 1
ATOM 750 O O . ALA A 1 95 ? -8.700 6.119 -6.826 1.00 69.81 95 ALA A O 1
ATOM 751 N N . GLY A 1 96 ? -7.118 4.607 -6.360 1.00 80.06 96 GLY A N 1
ATOM 752 C CA . GLY A 1 96 ? -6.036 5.582 -6.282 1.00 80.06 96 GLY A CA 1
ATOM 753 C C . GLY A 1 96 ? -4.702 4.945 -6.615 1.00 80.06 96 GLY A C 1
ATOM 754 O O . GLY A 1 96 ? -4.548 3.729 -6.538 1.00 80.06 96 GLY A O 1
ATOM 755 N N . PHE A 1 97 ? -3.737 5.764 -7.012 1.00 85.25 97 PHE A N 1
ATOM 756 C CA . PHE A 1 97 ? -2.392 5.278 -7.281 1.00 85.25 97 PHE A CA 1
ATOM 757 C C . PHE A 1 97 ? -1.564 5.369 -6.010 1.00 85.25 97 PHE A C 1
ATOM 759 O O . PHE A 1 97 ? -1.601 6.386 -5.320 1.00 85.25 97 PHE A O 1
ATOM 766 N N . VAL A 1 98 ? -0.787 4.335 -5.716 1.00 87.44 98 VAL A N 1
ATOM 767 C CA . VAL A 1 98 ? 0.157 4.337 -4.597 1.00 87.44 98 VAL A CA 1
ATOM 768 C C . VAL A 1 98 ? 1.571 4.072 -5.081 1.00 87.44 98 VAL A C 1
ATOM 770 O O . VAL A 1 98 ? 1.763 3.322 -6.034 1.00 87.44 98 VAL A O 1
ATOM 773 N N . ALA A 1 99 ? 2.561 4.695 -4.438 1.00 88.62 99 ALA A N 1
ATOM 774 C CA . ALA A 1 99 ? 3.955 4.293 -4.598 1.00 88.62 99 ALA A CA 1
ATOM 775 C C . ALA A 1 99 ? 4.107 2.904 -3.981 1.00 88.62 99 ALA A C 1
ATOM 777 O O . ALA A 1 99 ? 4.115 2.759 -2.757 1.00 88.62 99 ALA A O 1
ATOM 778 N N . TRP A 1 100 ? 4.161 1.889 -4.835 1.00 91.19 100 TRP A N 1
ATOM 779 C CA . TRP A 1 100 ? 4.195 0.508 -4.402 1.00 91.19 100 TRP A CA 1
ATOM 780 C C . TRP A 1 100 ? 5.536 0.175 -3.760 1.00 91.19 100 TRP A C 1
ATOM 782 O O . TRP A 1 100 ? 6.600 0.379 -4.348 1.00 91.19 100 TRP A O 1
ATOM 792 N N . GLU A 1 101 ? 5.470 -0.379 -2.553 1.00 91.56 101 GLU A N 1
ATOM 793 C CA . GLU A 1 101 ? 6.629 -0.914 -1.852 1.00 91.56 101 GLU A CA 1
ATOM 794 C C . GLU A 1 101 ? 6.570 -2.442 -1.814 1.00 91.56 101 GLU A C 1
ATOM 796 O O . GLU A 1 101 ? 5.511 -3.049 -1.655 1.00 91.56 101 GLU A O 1
ATOM 801 N N . ILE A 1 102 ? 7.729 -3.087 -1.933 1.00 91.62 102 ILE A N 1
ATOM 802 C CA . ILE A 1 102 ? 7.838 -4.538 -1.764 1.00 91.62 102 ILE A CA 1
ATOM 803 C C . ILE A 1 102 ? 7.763 -4.859 -0.266 1.00 91.62 102 ILE A C 1
ATOM 805 O O . ILE A 1 102 ? 8.479 -4.256 0.533 1.00 91.62 102 ILE A O 1
ATOM 809 N N . GLY A 1 103 ? 6.911 -5.813 0.110 1.00 95.12 103 GLY A N 1
ATOM 810 C CA . GLY A 1 103 ? 6.735 -6.264 1.489 1.00 95.12 103 GLY A CA 1
ATOM 811 C C . GLY A 1 103 ? 6.359 -7.742 1.570 1.00 95.12 103 GLY A C 1
ATOM 812 O O . GLY A 1 103 ? 5.933 -8.339 0.583 1.00 95.12 103 GLY A O 1
ATOM 813 N N . ASP A 1 104 ? 6.514 -8.327 2.757 1.00 97.31 104 ASP A N 1
ATOM 814 C CA . ASP A 1 104 ? 6.135 -9.718 3.047 1.00 97.31 104 ASP A CA 1
ATOM 815 C C . ASP A 1 104 ? 4.609 -9.852 3.215 1.00 97.31 104 ASP A C 1
ATOM 817 O O . ASP A 1 104 ? 4.003 -10.892 2.929 1.00 97.31 104 ASP A O 1
ATOM 821 N N . ARG A 1 105 ? 3.971 -8.769 3.668 1.00 97.56 105 ARG A N 1
ATOM 822 C CA . ARG A 1 105 ? 2.519 -8.614 3.761 1.00 97.56 105 ARG A CA 1
ATOM 823 C C . ARG A 1 105 ? 2.119 -7.154 3.581 1.00 97.56 105 ARG A C 1
ATOM 825 O O . ARG A 1 105 ? 2.928 -6.241 3.750 1.00 97.56 105 ARG A O 1
ATOM 832 N N . TYR A 1 106 ? 0.846 -6.958 3.282 1.00 97.38 106 TYR A N 1
ATOM 833 C CA . TYR A 1 106 ? 0.253 -5.660 3.004 1.00 97.38 106 TYR A CA 1
ATOM 834 C C . TYR A 1 106 ? -0.938 -5.421 3.919 1.00 97.38 106 TYR A C 1
ATOM 836 O O . TYR A 1 106 ? -1.707 -6.339 4.195 1.00 97.38 106 TYR A O 1
ATOM 844 N N . GLY A 1 107 ? -1.064 -4.202 4.424 1.00 96.81 107 GLY A N 1
ATOM 845 C CA . GLY A 1 107 ? -2.119 -3.812 5.346 1.00 96.81 107 GLY A CA 1
ATOM 846 C C . GLY A 1 107 ? -2.987 -2.722 4.747 1.00 96.81 107 GLY A C 1
ATOM 847 O O . GLY A 1 107 ? -2.472 -1.781 4.150 1.00 96.81 107 GLY A O 1
ATOM 848 N N . VAL A 1 108 ? -4.297 -2.808 4.950 1.00 95.69 108 VAL A N 1
ATOM 849 C CA . VAL A 1 108 ? -5.186 -1.650 4.807 1.00 95.69 108 VAL A CA 1
ATOM 850 C C . VAL A 1 108 ? -5.539 -1.183 6.211 1.00 95.69 108 VAL A C 1
ATOM 852 O O . VAL A 1 108 ? -6.260 -1.874 6.924 1.00 95.69 108 VAL A O 1
ATOM 855 N N . ALA A 1 109 ? -4.986 -0.054 6.643 1.00 95.50 109 ALA A N 1
ATOM 856 C CA . ALA A 1 109 ? -5.334 0.575 7.909 1.00 95.50 109 ALA A CA 1
ATOM 857 C C . ALA A 1 109 ? -6.539 1.498 7.715 1.00 95.50 109 ALA A C 1
ATOM 859 O O . ALA A 1 109 ? -6.536 2.365 6.842 1.00 95.50 109 ALA A O 1
ATOM 860 N N . VAL A 1 110 ? -7.558 1.315 8.547 1.00 93.56 110 VAL A N 1
ATOM 861 C CA . VAL A 1 110 ? -8.831 2.027 8.493 1.00 93.56 110 VAL A CA 1
ATOM 862 C C . VAL A 1 110 ? -9.062 2.731 9.822 1.00 93.56 110 VAL A C 1
ATOM 864 O O . VAL A 1 110 ? -8.982 2.098 10.876 1.00 93.56 110 VAL A O 1
ATOM 867 N N .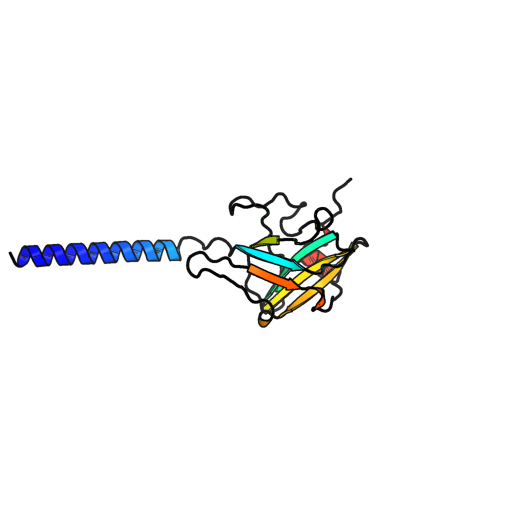 LYS A 1 111 ? -9.354 4.034 9.786 1.00 92.38 111 LYS A N 1
ATOM 868 C CA . LYS A 1 111 ? -9.822 4.780 10.962 1.00 92.38 111 LYS A CA 1
ATOM 869 C C . LYS A 1 111 ? -11.336 4.875 10.907 1.00 92.38 111 LYS A C 1
ATOM 871 O O . LYS A 1 111 ? -11.874 5.465 9.970 1.00 92.38 111 LYS A O 1
ATOM 876 N N . SER A 1 112 ? -11.998 4.316 11.906 1.00 91.94 112 SER A N 1
ATOM 877 C CA . SER A 1 112 ? -13.444 4.449 12.104 1.00 91.94 112 SER A CA 1
ATOM 878 C C . SER A 1 112 ? -13.840 5.877 12.502 1.00 91.94 112 SER A C 1
ATOM 880 O O . SER A 1 112 ? -13.008 6.681 12.934 1.00 91.94 112 SER A O 1
ATOM 882 N N . ALA A 1 113 ? -15.132 6.189 12.413 1.00 88.94 113 ALA A N 1
ATOM 883 C CA . ALA A 1 113 ? -15.711 7.451 12.871 1.00 88.94 113 ALA A CA 1
ATOM 884 C C . ALA A 1 113 ? -15.601 7.658 14.393 1.00 88.94 113 ALA A C 1
ATOM 886 O O . ALA A 1 113 ? -15.617 8.796 14.851 1.00 88.94 113 ALA A O 1
ATOM 887 N N . SER A 1 114 ? -15.449 6.587 15.180 1.00 92.44 114 SER A N 1
ATOM 888 C CA . SER A 1 114 ? -15.140 6.681 16.616 1.00 92.44 114 SER A CA 1
ATOM 889 C C . SER A 1 114 ? -13.671 7.034 16.890 1.00 92.44 114 SER A C 1
ATOM 891 O O . SER A 1 114 ? -13.292 7.266 18.035 1.00 92.44 114 SER A O 1
ATOM 893 N N . GLY A 1 115 ? -12.835 7.072 15.848 1.00 90.44 115 GLY A N 1
ATOM 894 C CA . GLY A 1 115 ? -11.410 7.369 15.931 1.00 90.44 115 GLY A CA 1
ATOM 895 C C . GLY A 1 115 ? -10.518 6.147 16.152 1.00 90.44 115 GLY A C 1
ATOM 896 O O . GLY A 1 115 ? -9.298 6.301 16.156 1.00 90.44 115 GLY A O 1
ATOM 897 N N . THR A 1 116 ? -11.085 4.945 16.288 1.00 94.31 116 THR A N 1
ATOM 898 C CA . THR A 1 116 ? -10.319 3.705 16.472 1.00 94.31 116 THR A CA 1
ATOM 899 C C . THR A 1 116 ? -9.705 3.232 15.156 1.00 94.31 116 THR A C 1
ATOM 901 O O . THR A 1 116 ? -10.393 3.172 14.132 1.00 94.31 116 THR A O 1
ATOM 904 N N . TRP A 1 117 ? -8.424 2.855 15.198 1.00 95.06 117 TRP A N 1
ATOM 905 C CA . TRP A 1 117 ? -7.718 2.253 14.071 1.00 95.06 117 TRP A CA 1
ATOM 906 C C . TRP A 1 117 ? -7.837 0.730 14.064 1.00 95.06 117 TRP A C 1
ATOM 908 O O . TRP A 1 117 ? -7.632 0.052 15.073 1.00 95.06 117 TRP A O 1
ATOM 918 N N . GLN A 1 118 ? -8.104 0.191 12.884 1.00 97.38 118 GLN A N 1
ATOM 919 C CA . GLN A 1 118 ? -8.043 -1.234 12.592 1.00 97.38 118 GLN A CA 1
ATOM 920 C C . GLN A 1 118 ? -7.176 -1.459 11.360 1.00 97.38 118 GLN A C 1
ATOM 922 O O . GLN A 1 118 ? -7.025 -0.569 10.527 1.00 97.38 118 GLN A O 1
ATOM 927 N N . VAL A 1 119 ? -6.596 -2.646 11.235 1.00 97.50 119 VAL A N 1
ATOM 928 C CA . VAL A 1 119 ? -5.784 -3.037 10.087 1.00 97.50 119 VAL A CA 1
ATOM 929 C C . VAL A 1 119 ? -6.218 -4.399 9.561 1.00 97.50 119 VAL A C 1
ATOM 931 O O . VAL A 1 119 ? -6.426 -5.347 10.317 1.00 97.50 119 VAL A O 1
ATOM 934 N N . PHE A 1 120 ? -6.341 -4.482 8.242 1.00 97.69 120 PHE A N 1
ATOM 935 C CA . PHE A 1 120 ? -6.648 -5.696 7.500 1.00 97.69 120 PHE A CA 1
ATOM 936 C C . PHE A 1 120 ? -5.354 -6.179 6.847 1.00 97.69 120 PHE A C 1
ATOM 938 O O . PHE A 1 120 ? -4.907 -5.585 5.867 1.00 97.69 120 PHE A O 1
ATOM 945 N N . TRP A 1 121 ? -4.719 -7.205 7.418 1.00 97.75 121 TRP A N 1
ATOM 946 C CA . TRP A 1 121 ? -3.456 -7.750 6.909 1.00 97.75 121 TRP A CA 1
ATOM 947 C C . TRP A 1 121 ? -3.689 -8.853 5.879 1.00 97.75 121 TRP A C 1
ATOM 949 O O . TRP A 1 121 ? -4.404 -9.817 6.145 1.00 97.75 121 TRP A O 1
ATOM 959 N N . LEU A 1 122 ? -3.006 -8.751 4.742 1.00 97.56 122 LEU A N 1
ATOM 960 C CA . LEU A 1 122 ? -2.995 -9.744 3.677 1.00 97.56 122 LEU A CA 1
ATOM 961 C C . LEU A 1 122 ? -1.555 -10.206 3.406 1.00 97.56 122 LEU A C 1
ATOM 963 O O . LEU A 1 122 ? -0.679 -9.364 3.196 1.00 97.56 122 LEU A O 1
ATOM 967 N N . PRO A 1 123 ? -1.276 -11.520 3.374 1.00 97.31 123 PRO A N 1
ATOM 968 C CA . PRO A 1 123 ? 0.003 -12.035 2.889 1.00 97.31 123 PRO A CA 1
ATOM 969 C C . PRO A 1 123 ? 0.280 -11.564 1.457 1.00 97.31 123 PRO A C 1
ATOM 971 O O . PRO A 1 123 ? -0.652 -11.491 0.658 1.00 97.31 123 PRO A O 1
ATOM 974 N N . ALA A 1 124 ? 1.546 -11.330 1.091 1.00 96.00 124 ALA A N 1
ATOM 975 C CA . ALA A 1 124 ? 1.900 -10.873 -0.260 1.00 96.00 124 ALA A CA 1
ATOM 976 C C . ALA A 1 124 ? 1.330 -11.767 -1.381 1.00 96.00 124 ALA A C 1
ATOM 978 O O . ALA A 1 124 ? 0.871 -11.268 -2.404 1.00 96.00 124 ALA A O 1
ATOM 979 N N . ALA A 1 125 ? 1.265 -13.084 -1.157 1.00 95.38 125 ALA A N 1
ATOM 980 C CA . ALA A 1 125 ? 0.691 -14.041 -2.106 1.00 95.38 125 ALA A CA 1
ATOM 981 C C . ALA A 1 125 ? -0.816 -13.839 -2.388 1.00 95.38 125 ALA A C 1
ATOM 983 O O . ALA A 1 125 ? -1.312 -14.327 -3.398 1.00 95.38 125 ALA A O 1
ATOM 984 N N . GLN A 1 126 ? -1.547 -13.142 -1.510 1.00 96.06 126 GLN A N 1
ATOM 985 C CA . GLN A 1 126 ? -2.977 -12.840 -1.663 1.00 96.06 126 GLN A CA 1
ATOM 986 C C . GLN A 1 126 ? -3.237 -11.459 -2.276 1.00 96.06 126 GLN A C 1
ATOM 988 O O . GLN A 1 126 ? -4.391 -11.062 -2.423 1.00 96.06 126 GLN A O 1
ATOM 993 N N . VAL A 1 127 ? -2.181 -10.730 -2.640 1.00 94.69 127 VAL A N 1
ATOM 994 C CA . VAL A 1 127 ? -2.270 -9.391 -3.224 1.00 94.69 127 VAL A CA 1
ATOM 995 C C . VAL A 1 127 ? -1.675 -9.430 -4.635 1.00 94.69 127 VAL A C 1
ATOM 997 O O . VAL A 1 127 ? -0.578 -8.917 -4.865 1.00 94.69 127 VAL A O 1
ATOM 1000 N N . PRO A 1 128 ? -2.344 -10.106 -5.591 1.00 93.38 128 PRO A N 1
ATOM 1001 C CA . PRO A 1 128 ? -1.819 -10.240 -6.939 1.00 93.38 128 PRO A CA 1
ATOM 1002 C C . PRO A 1 128 ? -1.794 -8.876 -7.629 1.00 93.38 128 PRO A C 1
ATOM 1004 O O . PRO A 1 128 ? -2.796 -8.162 -7.681 1.00 93.38 128 PRO A O 1
ATOM 1007 N N . LEU A 1 129 ? -0.632 -8.530 -8.180 1.00 91.19 129 LEU A N 1
ATOM 1008 C CA . LEU A 1 129 ? -0.475 -7.358 -9.025 1.00 91.19 129 LEU A CA 1
ATOM 1009 C C . LEU A 1 129 ? -0.809 -7.730 -10.473 1.00 91.19 129 LEU A C 1
ATOM 1011 O O . LEU A 1 129 ? -0.053 -8.437 -11.141 1.00 91.19 129 LEU A O 1
ATOM 1015 N N . GLU A 1 130 ? -1.943 -7.242 -10.961 1.00 92.31 130 GLU A N 1
ATOM 1016 C CA . GLU A 1 130 ? -2.440 -7.510 -12.309 1.00 92.31 130 GLU A CA 1
ATOM 1017 C C . GLU A 1 130 ? -1.972 -6.430 -13.295 1.00 92.31 130 GLU A C 1
ATOM 1019 O O . GLU A 1 130 ? -1.867 -5.256 -12.947 1.00 92.31 130 GLU A O 1
ATOM 1024 N N . GLY A 1 131 ? -1.716 -6.799 -14.554 1.00 86.31 131 GLY A N 1
ATOM 1025 C CA . GLY A 1 131 ? -1.445 -5.823 -15.621 1.00 86.31 131 GLY A CA 1
ATOM 1026 C C . GLY A 1 131 ? -0.120 -5.053 -15.502 1.00 86.31 131 GLY A C 1
ATOM 1027 O O . GLY A 1 131 ? 0.011 -3.987 -16.099 1.00 86.31 131 GLY A O 1
ATOM 1028 N N . ARG A 1 132 ? 0.860 -5.567 -14.745 1.00 84.06 132 ARG A N 1
ATOM 1029 C CA . ARG A 1 132 ? 2.195 -4.959 -14.603 1.00 84.06 132 ARG A CA 1
ATOM 1030 C C . ARG A 1 132 ? 2.935 -4.940 -15.945 1.00 84.06 132 ARG A C 1
ATOM 1032 O O . ARG A 1 132 ? 3.162 -5.993 -16.542 1.00 84.06 132 ARG A O 1
ATOM 1039 N N . SER A 1 133 ? 3.378 -3.765 -16.393 1.00 76.25 133 SER A N 1
ATOM 1040 C CA . SER A 1 133 ? 4.303 -3.656 -17.524 1.00 76.25 133 SER A CA 1
ATOM 1041 C C . SER A 1 133 ? 5.737 -3.873 -17.050 1.00 76.25 133 SER A C 1
ATOM 1043 O O . SER A 1 133 ? 6.185 -3.244 -16.096 1.00 76.25 133 SER A O 1
ATOM 1045 N N . VAL A 1 134 ? 6.498 -4.730 -17.735 1.00 69.19 134 VAL A N 1
ATOM 1046 C CA . VAL A 1 134 ? 7.924 -4.949 -17.420 1.00 69.19 134 VAL A CA 1
ATOM 1047 C C . VAL A 1 134 ? 8.755 -3.687 -17.684 1.00 69.19 134 VAL A C 1
ATOM 1049 O O . VAL A 1 134 ? 9.742 -3.454 -16.998 1.00 69.19 134 VAL A O 1
ATOM 1052 N N . ILE A 1 135 ? 8.348 -2.871 -18.662 1.00 62.31 135 ILE A N 1
ATOM 1053 C CA . ILE A 1 135 ? 9.110 -1.699 -19.122 1.00 62.31 135 ILE A CA 1
ATOM 1054 C C . ILE A 1 135 ? 8.696 -0.429 -18.371 1.00 62.31 135 ILE A C 1
ATOM 1056 O O . ILE A 1 135 ? 9.532 0.422 -18.092 1.00 62.31 135 ILE A O 1
ATOM 1060 N N . PHE A 1 136 ? 7.409 -0.293 -18.042 1.00 66.88 136 PHE A N 1
ATOM 1061 C CA . PHE A 1 136 ? 6.857 0.936 -17.456 1.00 66.88 136 PHE A CA 1
ATOM 1062 C C . PHE A 1 136 ? 6.374 0.769 -16.009 1.00 66.88 136 PHE A C 1
ATOM 1064 O O . PHE A 1 136 ? 5.909 1.737 -15.414 1.00 66.88 136 PHE A O 1
ATOM 1071 N N . GLY A 1 137 ? 6.474 -0.439 -15.444 1.00 77.25 137 GLY A N 1
ATOM 1072 C CA . GLY A 1 137 ? 5.892 -0.762 -14.144 1.00 77.25 137 GLY A CA 1
ATOM 1073 C C . GLY A 1 137 ? 4.362 -0.703 -14.161 1.00 77.25 137 GLY A C 1
ATOM 1074 O O . GLY A 1 137 ? 3.705 -1.061 -15.144 1.00 77.25 137 GLY A O 1
ATOM 1075 N N . GLY A 1 138 ? 3.807 -0.260 -13.046 1.00 85.31 138 GLY A N 1
ATOM 1076 C CA . GLY A 1 138 ? 2.397 -0.104 -12.756 1.00 85.31 138 GLY A CA 1
ATOM 1077 C C . GLY A 1 138 ? 1.678 -1.414 -12.460 1.00 85.31 138 GLY A C 1
ATOM 1078 O O . GLY A 1 138 ? 2.253 -2.428 -12.062 1.00 85.31 138 GLY A O 1
ATOM 1079 N N . GLY A 1 139 ? 0.371 -1.371 -12.681 1.00 89.62 139 GLY A N 1
ATOM 1080 C CA . GLY A 1 139 ? -0.540 -2.490 -12.499 1.00 89.62 139 GLY A CA 1
ATOM 1081 C C . GLY A 1 139 ? -1.728 -2.100 -11.636 1.00 89.62 139 GLY A C 1
ATOM 1082 O O . GLY A 1 139 ? -1.901 -0.941 -11.251 1.00 89.62 139 GLY A O 1
ATOM 1083 N N . THR A 1 140 ? -2.591 -3.072 -11.380 1.00 91.56 140 THR A N 1
ATOM 1084 C CA . THR A 1 140 ? -3.768 -2.916 -10.535 1.00 91.56 140 THR A CA 1
ATOM 1085 C C . THR A 1 140 ? -3.792 -3.998 -9.473 1.00 91.56 140 THR A C 1
ATOM 1087 O O . THR A 1 140 ? -3.570 -5.169 -9.767 1.00 91.56 140 THR A O 1
ATOM 1090 N N . ILE A 1 141 ? -4.097 -3.598 -8.246 1.00 94.12 141 ILE A N 1
ATOM 1091 C CA . ILE A 1 141 ? -4.382 -4.490 -7.131 1.00 94.12 141 ILE A CA 1
ATOM 1092 C C . ILE A 1 141 ? -5.830 -4.271 -6.720 1.00 94.12 141 ILE A C 1
ATOM 1094 O O . ILE A 1 141 ? -6.290 -3.136 -6.594 1.00 94.12 141 ILE A O 1
ATOM 1098 N N . ARG A 1 142 ? -6.548 -5.372 -6.504 1.00 94.00 142 ARG A N 1
ATOM 1099 C CA . ARG A 1 142 ? -7.941 -5.369 -6.055 1.00 94.00 142 ARG A CA 1
ATOM 1100 C C . ARG A 1 142 ? -8.024 -6.079 -4.715 1.00 94.00 142 ARG A C 1
ATOM 1102 O O . ARG A 1 142 ? -7.634 -7.239 -4.617 1.00 94.00 142 ARG A O 1
ATOM 1109 N N . ILE A 1 143 ? -8.532 -5.387 -3.701 1.00 93.88 143 ILE A N 1
ATOM 1110 C CA . ILE A 1 143 ? -8.716 -5.939 -2.358 1.00 93.88 143 ILE A CA 1
ATOM 1111 C C . ILE A 1 143 ? -10.180 -5.850 -1.955 1.00 93.88 143 ILE A C 1
ATOM 1113 O O . ILE A 1 143 ? -10.842 -4.826 -2.123 1.00 93.88 143 ILE A O 1
ATOM 1117 N N . ASP A 1 144 ? -10.667 -6.946 -1.392 1.00 93.50 144 ASP A N 1
ATOM 1118 C CA . ASP A 1 144 ? -11.991 -7.073 -0.802 1.00 93.50 144 ASP A CA 1
ATOM 1119 C C . ASP A 1 144 ? -11.833 -7.247 0.711 1.00 93.50 144 ASP A C 1
ATOM 1121 O O . ASP A 1 144 ? -11.408 -8.308 1.177 1.00 93.50 144 ASP A O 1
ATOM 1125 N N . LEU A 1 145 ? -12.141 -6.195 1.477 1.00 94.31 145 LEU A N 1
ATOM 1126 C CA . LEU A 1 145 ? -11.942 -6.204 2.930 1.00 94.31 145 LEU A CA 1
ATOM 1127 C C . LEU A 1 145 ? -12.920 -7.129 3.662 1.00 94.31 145 LEU A C 1
ATOM 1129 O O . LEU A 1 145 ? -12.614 -7.555 4.771 1.00 94.31 145 LEU A O 1
ATOM 1133 N N . SER A 1 146 ? -14.030 -7.538 3.035 1.00 94.19 146 SER A N 1
ATOM 1134 C CA . SER A 1 146 ? -14.966 -8.503 3.636 1.00 94.19 146 SER A CA 1
ATOM 1135 C C . SER A 1 146 ? -14.361 -9.904 3.805 1.00 94.19 146 SER A C 1
ATOM 1137 O O . SER A 1 146 ? -14.855 -10.712 4.589 1.00 94.19 146 SER A O 1
ATOM 1139 N N . LYS A 1 147 ? -13.271 -10.196 3.082 1.00 95.69 147 LYS A N 1
ATOM 1140 C CA . LYS A 1 147 ? -12.566 -11.487 3.110 1.00 95.69 147 LYS A CA 1
ATOM 1141 C C . LYS A 1 147 ? -11.397 -11.517 4.092 1.00 95.69 147 LYS A C 1
ATOM 1143 O O . LYS A 1 147 ? -10.726 -12.542 4.201 1.00 95.69 147 LYS A O 1
ATOM 1148 N N . VAL A 1 148 ? -11.128 -10.408 4.780 1.00 97.00 148 VAL A N 1
ATOM 1149 C CA . VAL A 1 148 ? -9.970 -10.244 5.661 1.00 97.00 148 VAL A CA 1
ATOM 1150 C C . VAL A 1 148 ? -10.454 -9.891 7.060 1.00 97.00 148 VAL A C 1
ATOM 1152 O O . VAL A 1 148 ? -11.322 -9.046 7.243 1.00 97.00 148 VAL A O 1
ATOM 1155 N N . VAL A 1 149 ? -9.879 -10.533 8.073 1.00 97.38 149 VAL A N 1
ATOM 1156 C CA . VAL A 1 149 ? -10.231 -10.250 9.468 1.00 97.38 149 VAL A CA 1
ATOM 1157 C C . VAL A 1 149 ? -9.554 -8.955 9.913 1.00 97.38 149 VAL A C 1
ATOM 1159 O O . VAL A 1 149 ? -8.328 -8.840 9.857 1.00 97.38 149 VAL A O 1
ATOM 1162 N N . ALA A 1 150 ? -10.357 -8.001 10.384 1.00 97.50 150 ALA A N 1
ATOM 1163 C CA . ALA A 1 150 ? -9.869 -6.772 10.995 1.00 97.50 150 ALA A CA 1
ATOM 1164 C C . ALA A 1 150 ? -9.132 -7.072 12.308 1.00 97.50 150 ALA A C 1
ATOM 1166 O O . ALA A 1 150 ? -9.622 -7.823 13.154 1.00 97.50 150 ALA A O 1
ATOM 1167 N N . GLN A 1 151 ? -7.973 -6.450 12.500 1.00 98.06 151 GLN A N 1
ATOM 1168 C CA . GLN A 1 151 ? -7.222 -6.502 13.751 1.00 98.06 151 GLN A CA 1
ATOM 1169 C C . GLN A 1 151 ? -7.098 -5.093 14.334 1.00 98.06 151 GLN A C 1
ATOM 1171 O O . GLN A 1 151 ? -6.844 -4.153 13.579 1.00 98.06 151 GLN A O 1
ATOM 1176 N N . PRO A 1 152 ? -7.251 -4.908 15.655 1.00 97.62 152 PRO A N 1
ATOM 1177 C CA . PRO A 1 152 ? -6.984 -3.619 16.279 1.00 97.62 152 PRO A CA 1
ATOM 1178 C C . PRO A 1 152 ? -5.539 -3.180 16.023 1.00 97.62 152 PRO A C 1
ATOM 1180 O O . PRO A 1 152 ? -4.607 -3.966 16.207 1.00 97.62 152 PRO A O 1
ATOM 1183 N N . LEU A 1 153 ? -5.347 -1.925 15.617 1.00 96.19 153 LEU A N 1
ATOM 1184 C CA . LEU A 1 153 ? -4.024 -1.315 15.529 1.00 96.19 153 LEU A CA 1
ATOM 1185 C C . LEU A 1 153 ? -3.795 -0.509 16.808 1.00 96.19 153 LEU A C 1
ATOM 1187 O O . LEU A 1 153 ? -4.565 0.402 17.101 1.00 96.19 153 LEU A O 1
ATOM 1191 N N . SER A 1 154 ? -2.766 -0.858 17.583 1.00 95.88 154 SER A N 1
ATOM 1192 C CA . SER A 1 154 ? -2.481 -0.157 18.839 1.00 95.88 154 SER A CA 1
ATOM 1193 C C . SER A 1 154 ? -2.136 1.312 18.596 1.00 95.88 154 SER A C 1
ATOM 1195 O O . SER A 1 154 ? -1.583 1.668 17.551 1.00 95.88 154 SER A O 1
ATOM 1197 N N . ASP A 1 155 ? -2.408 2.163 19.585 1.00 93.19 155 ASP A N 1
ATOM 1198 C CA . ASP A 1 155 ? -2.102 3.591 19.490 1.00 93.19 155 ASP A CA 1
ATOM 1199 C C . ASP A 1 155 ? -0.608 3.854 19.276 1.00 93.19 155 ASP A C 1
ATOM 1201 O O . ASP A 1 155 ? -0.257 4.722 18.479 1.00 93.19 155 ASP A O 1
ATOM 1205 N N . ASP A 1 156 ? 0.263 3.058 19.904 1.00 95.12 156 ASP A N 1
ATOM 1206 C CA . ASP A 1 156 ? 1.715 3.126 19.711 1.00 95.12 156 ASP A CA 1
ATOM 1207 C C . ASP A 1 156 ? 2.113 2.811 18.265 1.00 95.12 156 ASP A C 1
ATOM 1209 O O . ASP A 1 156 ? 2.922 3.528 17.673 1.00 95.12 156 ASP A O 1
ATOM 1213 N N . ALA A 1 157 ? 1.519 1.774 17.663 1.00 94.81 157 ALA A N 1
ATOM 1214 C CA . ALA A 1 157 ? 1.775 1.421 16.269 1.00 94.81 157 ALA A CA 1
ATOM 1215 C C . ALA A 1 157 ? 1.231 2.497 15.319 1.00 94.81 157 ALA A C 1
ATOM 1217 O O . ALA A 1 157 ? 1.925 2.918 14.393 1.00 94.81 157 ALA A O 1
ATOM 1218 N N . ALA A 1 158 ? 0.020 2.999 15.576 1.00 93.00 158 ALA A N 1
ATOM 1219 C CA . ALA A 1 158 ? -0.565 4.097 14.816 1.00 93.00 158 ALA A CA 1
ATOM 1220 C C . ALA A 1 158 ? 0.283 5.378 14.922 1.00 93.00 158 ALA A C 1
ATOM 1222 O O . ALA A 1 158 ? 0.465 6.084 13.930 1.00 93.00 158 ALA A O 1
ATOM 1223 N N . ASN A 1 159 ? 0.848 5.672 16.095 1.00 91.50 159 ASN A N 1
ATOM 1224 C CA . ASN A 1 159 ? 1.741 6.808 16.306 1.00 91.50 159 ASN A CA 1
ATOM 1225 C C . ASN A 1 159 ? 3.088 6.623 15.592 1.00 91.50 159 ASN A C 1
ATOM 1227 O O . ASN A 1 159 ? 3.544 7.539 14.909 1.00 91.50 159 ASN A O 1
ATOM 1231 N N . ALA A 1 160 ? 3.691 5.431 15.673 1.00 91.06 160 ALA A N 1
ATOM 1232 C CA . ALA A 1 160 ? 4.929 5.096 14.965 1.00 91.06 160 ALA A CA 1
ATOM 1233 C C . ALA A 1 160 ? 4.782 5.220 13.437 1.00 91.06 160 ALA A C 1
ATOM 1235 O O . ALA A 1 160 ? 5.716 5.632 12.751 1.00 91.06 160 ALA A O 1
ATOM 1236 N N . LEU A 1 161 ? 3.590 4.926 12.913 1.00 91.12 161 LEU A N 1
ATOM 1237 C CA . LEU A 1 161 ? 3.225 5.108 11.505 1.00 91.12 161 LEU A CA 1
ATOM 1238 C C . LEU A 1 161 ? 2.819 6.553 11.156 1.00 91.12 161 LEU A C 1
ATOM 1240 O O . LEU A 1 161 ? 2.541 6.854 9.997 1.00 91.12 161 LEU A O 1
ATOM 1244 N N . GLY A 1 162 ? 2.760 7.456 12.139 1.00 90.00 162 GLY A N 1
ATOM 1245 C CA . GLY A 1 162 ? 2.345 8.848 11.957 1.00 90.00 162 GLY A CA 1
ATOM 1246 C C . GLY A 1 162 ? 0.846 9.041 11.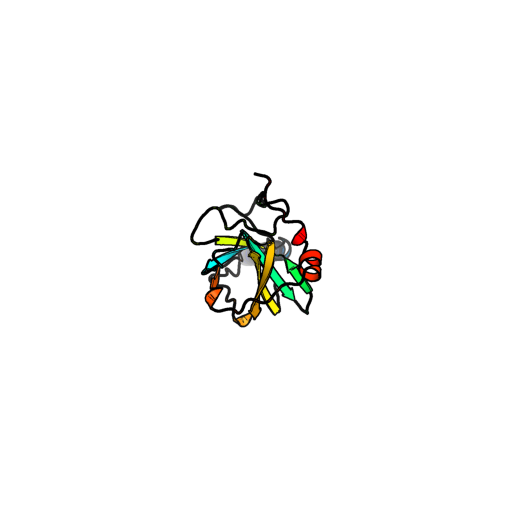692 1.00 90.00 162 GLY A C 1
ATOM 1247 O O . GLY A 1 162 ? 0.447 10.128 11.274 1.00 90.00 162 GLY A O 1
ATOM 1248 N N . LEU A 1 163 ? 0.016 8.024 11.945 1.00 86.69 163 LEU A N 1
ATOM 1249 C CA . LEU A 1 163 ? -1.426 8.016 11.666 1.00 86.69 163 LEU A CA 1
ATOM 1250 C C . LEU A 1 163 ? -2.248 8.818 12.686 1.00 86.69 163 LEU A C 1
ATOM 1252 O O . LEU A 1 163 ? -3.324 9.316 12.360 1.00 86.69 163 LEU A O 1
ATOM 1256 N N . GLN A 1 164 ? -1.744 8.995 13.910 1.00 84.50 164 GLN A N 1
ATOM 1257 C CA . GLN A 1 164 ? -2.427 9.774 14.959 1.00 84.50 164 GLN A CA 1
ATOM 1258 C C . GLN A 1 164 ? -2.582 11.259 14.599 1.00 84.50 164 GLN A C 1
ATOM 1260 O O . GLN A 1 164 ? -3.497 11.930 15.065 1.00 84.50 164 GLN A O 1
ATOM 1265 N N . GLN A 1 165 ? -1.715 11.772 13.725 1.00 79.56 165 GLN A N 1
ATOM 1266 C CA . GLN A 1 165 ? -1.744 13.172 13.292 1.00 79.56 165 GLN A CA 1
ATOM 1267 C C . GLN A 1 165 ? -2.823 13.446 12.235 1.00 79.56 165 GLN A C 1
ATOM 1269 O O . GLN A 1 165 ? -3.001 14.589 11.818 1.00 79.56 165 GLN A O 1
ATOM 1274 N N . ILE A 1 166 ? -3.543 12.411 11.796 1.00 72.75 166 ILE A N 1
ATOM 1275 C CA . ILE A 1 166 ? -4.700 12.536 10.915 1.00 72.75 166 ILE A CA 1
ATOM 1276 C C . ILE A 1 166 ? -5.891 12.944 11.793 1.00 72.75 166 ILE A C 1
ATOM 1278 O O . ILE A 1 166 ? -6.641 12.102 12.304 1.00 72.75 166 ILE A O 1
ATOM 1282 N N . SER A 1 167 ? -6.012 14.249 12.038 1.00 70.06 167 SER A N 1
ATOM 1283 C CA . SER A 1 167 ? -7.203 14.850 12.636 1.00 70.06 167 SER A CA 1
ATOM 1284 C C . SER A 1 167 ? -8.303 14.993 11.587 1.00 70.06 167 SER A C 1
ATOM 1286 O O . SER A 1 167 ? -8.020 15.115 10.392 1.00 70.06 167 SER A O 1
ATOM 1288 N N . GLU A 1 168 ? -9.562 14.994 12.030 1.00 65.75 168 GLU A N 1
ATOM 1289 C CA . GLU A 1 168 ? -10.664 15.357 11.140 1.00 65.75 168 GLU A CA 1
ATOM 1290 C C . GLU A 1 168 ? -10.391 16.744 10.536 1.00 65.75 168 GLU A C 1
ATOM 1292 O O . GLU A 1 168 ? -9.898 17.631 11.246 1.00 65.75 168 GLU A O 1
ATOM 1297 N N . PRO A 1 169 ? -10.658 16.955 9.236 1.00 55.84 169 PRO A N 1
ATOM 1298 C CA . PRO A 1 169 ? -10.613 18.295 8.680 1.00 55.84 169 PRO A CA 1
ATOM 1299 C C . PRO A 1 169 ? -11.594 19.166 9.473 1.00 55.84 169 PRO A C 1
ATOM 1301 O O . PRO A 1 169 ? -12.772 18.824 9.586 1.00 55.84 169 PRO A O 1
ATOM 1304 N N . HIS A 1 170 ? -11.097 20.261 10.062 1.00 51.97 170 HIS A N 1
ATOM 1305 C CA . HIS A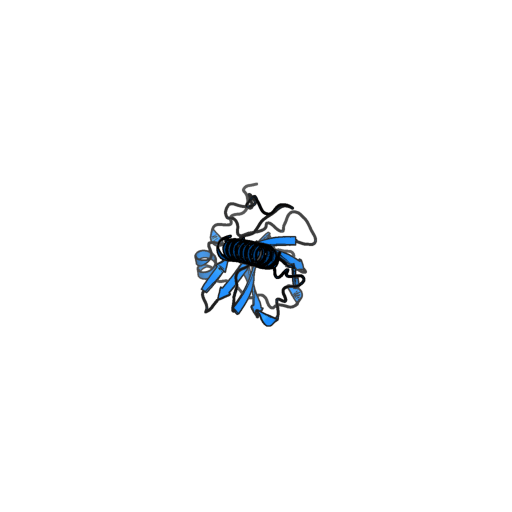 1 170 ? -11.939 21.238 10.749 1.00 51.97 170 HIS A CA 1
ATOM 1306 C C . HIS A 1 170 ? -13.081 21.649 9.806 1.00 51.97 170 HIS A C 1
ATOM 1308 O O . HIS A 1 170 ? -12.816 22.092 8.686 1.00 51.97 170 HIS A O 1
ATOM 1314 N N . LYS A 1 171 ? -14.323 21.404 10.242 1.00 50.91 171 LYS A N 1
ATOM 1315 C CA . LYS A 1 171 ? -15.547 21.765 9.517 1.00 50.91 171 LYS A CA 1
ATOM 1316 C C . LYS A 1 171 ? -15.664 23.271 9.330 1.00 50.91 171 LYS A C 1
ATOM 1318 O O . LYS A 1 171 ? -15.300 24.001 10.279 1.00 50.91 171 LYS A O 1
#

pLDDT: mean 82.79, std 16.66, range [41.31, 98.06]

Sequence (171 aa):
MWRLLRIATIVTLLGLAAGAAVLLFLVYTCPYPPDHVCFVITNVPDDARFLCLLSDSQGRMRPMQWYVGEMLQKPAKVAPKPYSFDYGRNEHASAGFVAWEIGDRYGVAVKSASGTWQVFWLPAAQVPLEGRSVIFGGGTIRIDLSKVVAQPLSDDAANALGLQQISEPHK

Radius of gyration: 22.43 Å; chains: 1; bounding box: 57×36×73 Å

Foldseek 3Di:
DVVVVVVVVVVVVVVVVVVVVVVVCCLVPVPQQLQWAWEKEAPDDPQFFKKWKWAAAPNDIETWFWQDDPDPPDQDPAQPDRGIDGAPPDDDIPTTITSDDDHQKMWIWTQGNVRWIKIFIDGPVRFDFAPADPRNGYGYTYYYSVVTDIDGDDPVNCVVNVNSVRDDDDD